Protein AF-A0A1M5Q9K9-F1 (afdb_monomer_lite)

Sequence (140 aa):
MSAPATQTRLYPNLRPLAQPDTGREQIFTLQHWYGHYGLRGRGGRGHYVPNARYLFVRTREGETRMHPRLRHPVLAQGAAVMYAGEAYFECGSLRWWSNGSGHYRPDPDHAPQAGLPMALFRTWDDVVRRGSRPAAQAPP

Foldseek 3Di:
DDDPDLPQDWAADPDLPDDDPPCQQVWWWWDDDPQFIWTATPPGPDTHGAAAKWKWFQAPVRIIIIDNDDADSHSCNSGITRAIWMWHDHRRHTQAIEQHRPPGGDDPSSVVSNVDDPVRYDYPCRCVVVVPDRPPPDDD

Radius of gyration: 15.21 Å; chains: 1; bounding box: 32×46×43 Å

Structure (mmCIF, N/CA/C/O backbone):
data_AF-A0A1M5Q9K9-F1
#
_entry.id   AF-A0A1M5Q9K9-F1
#
loop_
_atom_site.group_PDB
_atom_site.id
_atom_site.type_symbol
_atom_site.label_atom_id
_atom_site.label_alt_id
_atom_site.label_comp_id
_atom_site.label_asym_id
_atom_site.label_entity_id
_atom_site.label_seq_id
_atom_site.pdbx_PDB_ins_code
_atom_site.Cartn_x
_atom_site.Cartn_y
_atom_site.Cartn_z
_atom_site.occupancy
_atom_site.B_iso_or_equiv
_atom_site.auth_seq_id
_atom_site.auth_comp_id
_atom_site.auth_asym_id
_atom_site.auth_atom_id
_atom_site.pdbx_PDB_model_num
ATOM 1 N N . MET A 1 1 ? -15.501 -29.439 -4.222 1.00 40.31 1 MET A N 1
ATOM 2 C CA . MET A 1 1 ? -14.977 -29.202 -2.859 1.00 40.31 1 MET A CA 1
ATOM 3 C C . MET A 1 1 ? -14.932 -27.695 -2.665 1.00 40.31 1 MET A C 1
ATOM 5 O O . MET A 1 1 ? -14.165 -27.042 -3.358 1.00 40.31 1 MET A O 1
ATOM 9 N N . SER A 1 2 ? -15.826 -27.133 -1.852 1.00 40.50 2 SER A N 1
ATOM 10 C CA . SER A 1 2 ? -15.881 -25.684 -1.613 1.00 40.50 2 SER A CA 1
ATOM 11 C C . SER A 1 2 ? -14.786 -25.295 -0.622 1.00 40.50 2 SER A C 1
ATOM 13 O O . SER A 1 2 ? -14.706 -25.889 0.452 1.00 40.50 2 SER A O 1
ATOM 15 N N . ALA A 1 3 ? -13.926 -24.342 -0.985 1.00 45.53 3 ALA A N 1
ATOM 16 C CA . ALA A 1 3 ? -12.945 -23.779 -0.061 1.00 45.53 3 ALA A CA 1
ATOM 17 C C . ALA A 1 3 ? -13.671 -23.136 1.140 1.00 45.53 3 ALA A C 1
ATOM 19 O O . ALA A 1 3 ? -14.738 -22.544 0.939 1.00 45.53 3 ALA A O 1
ATOM 20 N N . PRO A 1 4 ? -13.143 -23.239 2.374 1.00 47.38 4 PRO A N 1
ATOM 21 C CA . PRO A 1 4 ? -13.725 -22.536 3.508 1.00 47.38 4 PRO A CA 1
ATOM 22 C C . PRO A 1 4 ? -13.713 -21.034 3.213 1.00 47.38 4 PRO A C 1
ATOM 24 O O . PRO A 1 4 ? -12.692 -20.482 2.802 1.00 47.38 4 PRO A O 1
ATOM 27 N N . ALA A 1 5 ? -14.861 -20.378 3.387 1.00 53.06 5 ALA A N 1
ATOM 28 C CA . ALA A 1 5 ? -14.958 -18.934 3.255 1.00 53.06 5 ALA A CA 1
ATOM 29 C C . ALA A 1 5 ? -14.016 -18.292 4.280 1.00 53.06 5 ALA A C 1
ATOM 31 O O . ALA A 1 5 ? -14.227 -18.417 5.487 1.00 53.06 5 ALA A O 1
ATOM 32 N N . THR A 1 6 ? -12.956 -17.638 3.808 1.00 59.38 6 THR A N 1
ATOM 33 C CA . THR A 1 6 ? -12.041 -16.890 4.666 1.00 59.38 6 THR A CA 1
ATOM 34 C C . THR A 1 6 ? -12.849 -15.804 5.371 1.00 59.38 6 THR A C 1
ATOM 36 O O . THR A 1 6 ? -13.359 -14.881 4.731 1.00 59.38 6 THR A O 1
ATOM 39 N N . GLN A 1 7 ? -13.038 -15.936 6.684 1.00 70.44 7 GLN A N 1
ATOM 40 C CA . GLN A 1 7 ? -13.791 -14.960 7.462 1.00 70.44 7 GLN A CA 1
ATOM 41 C C . GLN A 1 7 ? -13.099 -13.598 7.346 1.00 70.44 7 GLN A C 1
ATOM 43 O O . GLN A 1 7 ? -11.908 -13.469 7.617 1.00 70.44 7 GLN A O 1
ATOM 48 N N . THR A 1 8 ? -13.836 -12.568 6.926 1.00 81.62 8 THR A N 1
ATOM 49 C CA . THR A 1 8 ? -13.276 -11.215 6.829 1.00 81.62 8 THR A CA 1
ATOM 50 C C . THR A 1 8 ? -12.900 -10.724 8.224 1.00 81.62 8 THR A C 1
ATOM 52 O O . THR A 1 8 ? -13.769 -10.568 9.084 1.00 81.62 8 THR A O 1
ATOM 55 N N . ARG A 1 9 ? -11.609 -10.464 8.459 1.00 89.12 9 ARG A N 1
ATOM 56 C CA . ARG A 1 9 ? -11.109 -9.988 9.755 1.00 89.12 9 ARG A CA 1
ATOM 57 C C . ARG A 1 9 ? -10.774 -8.508 9.710 1.00 89.12 9 ARG A C 1
ATOM 59 O O . ARG A 1 9 ? -10.036 -8.068 8.844 1.00 89.12 9 ARG A O 1
ATOM 66 N N . LEU A 1 10 ? -11.248 -7.730 10.675 1.00 90.62 10 LEU A N 1
ATOM 67 C CA . LEU A 1 10 ? -10.818 -6.341 10.814 1.00 90.62 10 LEU A CA 1
ATOM 68 C C . LEU A 1 10 ? -9.592 -6.236 11.716 1.00 90.62 10 LEU A C 1
ATOM 70 O O . LEU A 1 10 ? -9.474 -6.905 12.742 1.00 90.62 10 LEU A O 1
ATOM 74 N N . TYR A 1 11 ? -8.689 -5.359 11.311 1.00 88.25 11 TYR A N 1
ATOM 75 C CA . TYR A 1 11 ? -7.367 -5.181 11.878 1.00 88.25 11 TYR A CA 1
ATOM 76 C C . TYR A 1 11 ? -7.327 -3.824 12.590 1.00 88.25 11 TYR A C 1
ATOM 78 O O . TYR A 1 11 ? -7.365 -2.784 11.926 1.00 88.25 11 TYR A O 1
ATOM 86 N N . PRO A 1 12 ? -7.353 -3.798 13.939 1.00 86.06 12 PRO A N 1
ATOM 87 C CA . PRO A 1 12 ? -7.455 -2.556 14.691 1.00 86.06 12 PRO A CA 1
ATOM 88 C C . PRO A 1 12 ? -6.147 -1.772 14.635 1.00 86.06 12 PRO A C 1
ATOM 90 O O . PRO A 1 12 ? -5.055 -2.349 14.587 1.00 86.06 12 PRO A O 1
ATOM 93 N N . ASN A 1 13 ? -6.264 -0.448 14.718 1.00 77.88 13 ASN A N 1
ATOM 94 C CA . ASN A 1 13 ? -5.109 0.402 14.934 1.00 77.88 13 ASN A CA 1
ATOM 95 C C . ASN A 1 13 ? -4.649 0.283 16.394 1.00 77.88 13 ASN A C 1
ATOM 97 O O . ASN A 1 13 ? -5.351 0.691 17.316 1.00 77.88 13 ASN A O 1
ATOM 101 N N . LEU A 1 14 ? -3.442 -0.244 16.594 1.00 71.56 14 LEU A N 1
ATOM 102 C CA . LEU A 1 14 ? -2.860 -0.462 17.921 1.00 71.56 14 LEU A CA 1
ATOM 103 C C . LEU A 1 14 ? -2.354 0.832 18.586 1.00 71.56 14 LEU A C 1
ATOM 105 O O . LEU A 1 14 ? -1.954 0.797 19.747 1.00 71.56 14 LEU A O 1
ATOM 109 N N . ARG A 1 15 ? -2.322 1.966 17.863 1.00 69.00 15 ARG A N 1
ATOM 110 C CA . ARG A 1 15 ? -1.894 3.282 18.378 1.00 69.00 15 ARG A CA 1
ATOM 111 C C . ARG A 1 15 ? -2.719 4.432 17.768 1.00 69.00 15 ARG A C 1
ATOM 113 O O . ARG A 1 15 ? -2.232 5.123 16.872 1.00 69.00 15 ARG A O 1
ATOM 120 N N . PRO A 1 16 ? -3.960 4.663 18.232 1.00 59.22 16 PRO A N 1
ATOM 121 C CA . PRO A 1 16 ? -4.838 5.699 17.679 1.00 59.22 16 PRO A CA 1
ATOM 122 C C . PRO A 1 16 ? -4.475 7.138 18.092 1.00 59.22 16 PRO A C 1
ATOM 124 O O . PRO A 1 16 ? -4.838 8.072 17.389 1.00 59.22 16 PRO A O 1
ATOM 127 N N . LEU A 1 17 ? -3.741 7.329 19.195 1.00 53.69 17 LEU A N 1
ATOM 128 C CA . LEU A 1 17 ? -3.626 8.625 19.891 1.00 53.69 17 LEU A CA 1
ATOM 129 C C . LEU A 1 17 ? -2.473 9.547 19.453 1.00 53.69 17 LEU A C 1
ATOM 131 O O . LEU A 1 17 ? -2.338 10.639 19.991 1.00 53.69 17 LEU A O 1
ATOM 135 N N . ALA A 1 18 ? -1.634 9.151 18.497 1.00 52.25 18 ALA A N 1
ATOM 136 C CA . ALA A 1 18 ? -0.477 9.951 18.090 1.00 52.25 18 ALA A CA 1
ATOM 137 C C . ALA A 1 18 ? -0.488 10.160 16.579 1.00 52.25 18 ALA A C 1
ATOM 139 O O . ALA A 1 18 ? 0.039 9.338 15.823 1.00 52.25 18 ALA A O 1
ATOM 140 N N . GLN A 1 19 ? -1.112 11.245 16.121 1.00 57.06 19 GLN A N 1
ATOM 141 C CA . GLN A 1 19 ? -1.011 11.608 14.718 1.00 57.06 19 GLN A CA 1
ATOM 142 C C . GLN A 1 19 ? -0.965 13.118 14.523 1.00 57.06 19 GLN A C 1
ATOM 144 O O . GLN A 1 19 ? -1.996 13.772 14.658 1.00 57.06 19 GLN A O 1
ATOM 149 N N . PRO A 1 20 ? 0.209 13.685 14.209 1.00 53.81 20 PRO A N 1
ATOM 150 C CA . PRO A 1 20 ? 0.251 15.044 13.701 1.00 53.81 20 PRO A CA 1
ATOM 151 C C . PRO A 1 20 ? -0.485 15.096 12.351 1.00 53.81 20 PRO A C 1
ATOM 153 O O . PRO A 1 20 ? -0.453 14.135 11.580 1.00 53.81 20 PRO A O 1
ATOM 156 N N . ASP A 1 21 ? -1.138 16.221 12.053 1.00 56.38 21 ASP A N 1
ATOM 157 C CA . ASP A 1 21 ? -1.839 16.458 10.777 1.00 56.38 21 ASP A CA 1
ATOM 158 C C . ASP A 1 21 ? -0.907 16.448 9.551 1.00 56.38 21 ASP A C 1
ATOM 160 O O . ASP A 1 21 ? -1.343 16.408 8.396 1.00 56.38 21 ASP A O 1
ATOM 164 N N . THR A 1 22 ? 0.401 16.456 9.791 1.00 54.88 22 THR A N 1
ATOM 165 C CA . THR A 1 22 ? 1.433 16.541 8.771 1.00 54.88 22 THR A CA 1
ATOM 166 C C . THR A 1 22 ? 1.508 15.252 7.944 1.00 54.88 22 THR A C 1
ATOM 168 O O . THR A 1 22 ? 1.843 14.173 8.427 1.00 54.88 22 THR A O 1
ATOM 171 N N . GLY A 1 23 ? 1.197 15.365 6.649 1.00 56.94 23 GLY A N 1
ATOM 172 C CA . GLY A 1 23 ? 1.361 14.287 5.664 1.00 56.94 23 GLY A CA 1
ATOM 173 C C . GLY A 1 23 ? 0.066 13.669 5.129 1.00 56.94 23 GLY A C 1
ATOM 174 O O . GLY A 1 23 ? 0.134 12.872 4.195 1.00 56.94 23 GLY A O 1
ATOM 175 N N . ARG A 1 24 ? -1.113 14.062 5.637 1.00 60.78 24 ARG A N 1
ATOM 176 C CA . ARG A 1 24 ? -2.418 13.583 5.125 1.00 60.78 24 ARG A CA 1
ATOM 177 C C . ARG A 1 24 ? -2.658 13.923 3.651 1.00 60.78 24 ARG A C 1
ATOM 179 O O . ARG A 1 24 ? -3.313 13.153 2.953 1.00 60.78 24 ARG A O 1
ATOM 186 N N . GLU A 1 25 ? -2.118 15.043 3.176 1.00 61.88 25 GLU A N 1
ATOM 187 C CA . GLU A 1 25 ? -2.210 15.471 1.771 1.00 61.88 25 GLU A CA 1
ATOM 188 C C . GLU A 1 25 ? -1.383 14.593 0.818 1.00 61.88 25 GLU A C 1
ATOM 190 O O . GLU A 1 25 ? -1.673 14.520 -0.373 1.00 61.88 25 GLU A O 1
ATOM 195 N N . GLN A 1 26 ? -0.392 13.869 1.344 1.00 75.25 26 GLN A N 1
ATOM 196 C CA . GLN A 1 26 ? 0.531 13.042 0.561 1.00 75.25 26 GLN A CA 1
ATOM 197 C C . GLN A 1 26 ? 0.149 11.554 0.564 1.00 75.25 26 GLN A C 1
ATOM 199 O O . GLN A 1 26 ? 0.870 10.731 0.005 1.00 75.25 26 GLN A O 1
ATOM 204 N N . ILE A 1 27 ? -0.973 11.178 1.191 1.00 88.50 27 ILE A N 1
ATOM 205 C CA . ILE A 1 27 ? -1.486 9.806 1.117 1.00 88.50 27 ILE A CA 1
ATOM 206 C C . ILE A 1 27 ? -2.074 9.588 -0.275 1.00 88.50 27 ILE A C 1
ATOM 208 O O . ILE A 1 27 ? -3.005 10.280 -0.694 1.00 88.50 27 ILE A O 1
ATOM 212 N N . PHE A 1 28 ? -1.544 8.591 -0.974 1.00 92.12 28 PHE A N 1
ATOM 213 C CA . PHE A 1 28 ? -2.022 8.216 -2.293 1.00 92.12 28 PHE A CA 1
ATOM 214 C C . PHE A 1 28 ? -3.061 7.109 -2.200 1.00 92.12 28 PHE A C 1
ATOM 216 O O . PHE A 1 28 ? -2.950 6.218 -1.362 1.00 92.12 28 PHE A O 1
ATOM 223 N N . THR A 1 29 ? -4.031 7.124 -3.105 1.00 93.75 29 THR A N 1
ATOM 224 C CA . THR A 1 29 ? -4.930 5.991 -3.332 1.00 93.75 29 THR A CA 1
ATOM 225 C C . THR A 1 29 ? -4.442 5.211 -4.542 1.00 93.75 29 THR A C 1
ATOM 227 O O . THR A 1 29 ? -4.215 5.797 -5.602 1.00 93.75 29 THR A O 1
ATOM 230 N N . LEU A 1 30 ? -4.280 3.899 -4.387 1.00 95.31 30 LEU A N 1
ATOM 231 C CA . LEU A 1 30 ? -3.966 2.996 -5.483 1.00 95.31 30 LEU A CA 1
ATOM 232 C C . LEU A 1 30 ? -5.163 2.896 -6.423 1.00 95.31 30 LEU A C 1
ATOM 234 O O . LEU A 1 30 ? -6.311 2.756 -6.004 1.00 95.31 30 LEU A O 1
ATOM 238 N N . GLN A 1 31 ? -4.864 2.953 -7.703 1.00 94.62 31 GLN A N 1
ATOM 239 C CA . GLN A 1 31 ? -5.784 2.837 -8.814 1.00 94.62 31 GLN A CA 1
ATOM 240 C C . GLN A 1 31 ? -5.215 1.770 -9.753 1.00 94.62 31 GLN A C 1
ATOM 242 O O . GLN A 1 31 ? -3.997 1.594 -9.822 1.00 94.62 31 GLN A O 1
ATOM 247 N N . HIS A 1 32 ? -6.080 1.045 -10.453 1.00 93.00 32 HIS A N 1
ATOM 248 C CA . HIS A 1 32 ? -5.675 -0.009 -11.379 1.00 93.00 32 HIS A CA 1
ATOM 249 C C . HIS A 1 32 ? -6.516 0.087 -12.650 1.00 93.00 32 HIS A C 1
ATOM 251 O O . HIS A 1 32 ? -7.743 0.117 -12.573 1.00 93.00 32 HIS A O 1
ATOM 257 N N . TRP A 1 33 ? -5.861 0.159 -13.806 1.00 87.94 33 TRP A N 1
ATOM 258 C CA . TRP A 1 33 ? -6.505 0.246 -15.115 1.00 87.94 33 TRP A CA 1
ATOM 259 C C . TRP A 1 33 ? -5.653 -0.469 -16.165 1.00 87.94 33 TRP A C 1
ATOM 261 O O . TRP A 1 33 ? -4.436 -0.311 -16.193 1.00 87.94 33 TRP A O 1
ATOM 271 N N . TYR A 1 34 ? -6.289 -1.259 -17.034 1.00 85.00 34 TYR A N 1
ATOM 272 C CA . TYR A 1 34 ? -5.632 -1.941 -18.161 1.00 85.00 34 TYR A CA 1
ATOM 273 C C . TYR A 1 34 ? -4.325 -2.683 -17.797 1.00 85.00 34 TYR A C 1
ATOM 275 O O . TYR A 1 34 ? -3.356 -2.640 -18.544 1.00 85.00 34 TYR A O 1
ATOM 283 N N . GLY A 1 35 ? -4.281 -3.342 -16.631 1.00 83.94 35 GLY A N 1
ATOM 284 C CA . GLY A 1 35 ? -3.108 -4.099 -16.168 1.00 83.94 35 GLY A CA 1
ATOM 285 C C . GLY A 1 35 ? -2.000 -3.263 -15.514 1.00 83.94 35 GLY A C 1
ATOM 286 O O . GLY A 1 35 ? -0.998 -3.826 -15.078 1.00 83.94 35 GLY A O 1
ATOM 287 N N . HIS A 1 36 ? -2.176 -1.944 -15.402 1.00 91.62 36 HIS A N 1
ATOM 288 C CA . HIS A 1 36 ? -1.223 -1.032 -14.777 1.00 91.62 36 HIS A CA 1
ATOM 289 C C . HIS A 1 36 ? -1.804 -0.370 -13.532 1.00 91.62 36 HIS A C 1
ATOM 291 O O . HIS A 1 36 ? -2.985 -0.027 -13.453 1.00 91.62 36 HIS A O 1
ATOM 297 N N . TYR A 1 37 ? -0.940 -0.164 -12.547 1.00 95.12 37 TYR A N 1
ATOM 298 C CA . TYR A 1 37 ? -1.248 0.567 -11.334 1.00 95.12 37 TYR A CA 1
ATOM 299 C C . TYR A 1 37 ? -0.832 2.027 -11.447 1.00 95.12 37 TYR A C 1
ATOM 301 O O . TYR A 1 37 ? 0.189 2.366 -12.047 1.00 95.12 37 TYR A O 1
ATOM 309 N N . GLY A 1 38 ? -1.584 2.883 -10.764 1.00 94.56 38 GLY A N 1
ATOM 310 C CA . GLY A 1 38 ? -1.197 4.258 -10.511 1.00 94.56 38 GLY A CA 1
ATOM 311 C C . GLY A 1 38 ? -1.661 4.767 -9.162 1.00 94.56 38 GLY A C 1
ATOM 312 O O . GLY A 1 38 ? -2.459 4.142 -8.469 1.00 94.56 38 GLY A O 1
ATOM 313 N N . LEU A 1 39 ? -1.136 5.921 -8.783 1.00 93.50 39 LEU A N 1
ATOM 314 C CA . LEU A 1 39 ? -1.374 6.558 -7.501 1.00 93.50 39 LEU A CA 1
ATOM 315 C C . LEU A 1 39 ? -2.076 7.895 -7.712 1.00 93.50 39 LEU A C 1
ATOM 317 O O . LEU A 1 39 ? -1.600 8.738 -8.469 1.00 93.50 39 LEU A O 1
ATOM 321 N N . ARG A 1 40 ? -3.187 8.106 -7.009 1.00 91.44 40 ARG A N 1
ATOM 322 C CA . ARG A 1 40 ? -3.937 9.366 -7.015 1.00 91.44 40 ARG A CA 1
ATOM 323 C C . ARG A 1 40 ? -3.790 10.072 -5.669 1.00 91.44 40 ARG A C 1
ATOM 325 O O . ARG A 1 40 ? -4.119 9.490 -4.638 1.00 91.44 40 ARG A O 1
ATOM 332 N N . GLY A 1 41 ? -3.299 11.311 -5.671 1.00 86.25 41 GLY A N 1
ATOM 333 C CA . GLY A 1 41 ? -3.174 12.134 -4.460 1.00 86.25 41 GLY A CA 1
ATOM 334 C C . GLY A 1 41 ? -4.505 12.746 -4.003 1.00 86.25 41 GLY A C 1
ATOM 335 O O . GLY A 1 41 ? -5.434 12.926 -4.801 1.00 86.25 41 GLY A O 1
ATOM 336 N N . ARG A 1 42 ? -4.588 13.112 -2.718 1.00 70.44 42 ARG A N 1
ATOM 337 C CA . ARG A 1 42 ? -5.745 13.798 -2.119 1.00 70.44 42 ARG A CA 1
ATOM 338 C C . ARG A 1 42 ? -5.746 15.270 -2.563 1.00 70.44 42 ARG A C 1
ATOM 340 O O . ARG A 1 42 ? -5.123 16.113 -1.939 1.00 70.44 42 ARG A O 1
ATOM 347 N N . GLY A 1 43 ? -6.380 15.553 -3.702 1.00 66.06 43 GLY A N 1
ATOM 348 C CA . GLY A 1 43 ? -6.343 16.870 -4.365 1.00 66.06 43 GLY A CA 1
ATOM 349 C C . GLY A 1 43 ? -6.435 16.812 -5.894 1.00 66.06 43 GLY A C 1
ATOM 350 O O . GLY A 1 43 ? -6.552 17.840 -6.550 1.00 66.06 43 GLY A O 1
ATOM 351 N N . GLY A 1 44 ? -6.417 15.608 -6.479 1.00 59.72 44 GLY A N 1
ATOM 352 C CA . GLY A 1 44 ? -6.931 15.370 -7.832 1.00 59.72 44 GLY A CA 1
ATOM 353 C C . GLY A 1 44 ? -6.053 15.810 -9.006 1.00 59.72 44 GLY A C 1
ATOM 354 O O . GLY A 1 44 ? -6.480 15.635 -10.142 1.00 59.72 44 GLY A O 1
ATOM 355 N N . ARG A 1 45 ? -4.834 16.318 -8.790 1.00 58.09 45 ARG A N 1
ATOM 356 C CA . ARG A 1 45 ? -3.930 16.643 -9.904 1.00 58.09 45 ARG A CA 1
ATOM 357 C C . ARG A 1 45 ? -3.052 15.446 -10.272 1.00 58.09 45 ARG A C 1
ATOM 359 O O . ARG A 1 45 ? -2.015 15.222 -9.662 1.00 58.09 45 ARG A O 1
ATOM 366 N N . GLY A 1 46 ? -3.489 14.708 -11.293 1.00 64.88 46 GLY A N 1
ATOM 367 C CA . GLY A 1 46 ? -2.696 13.690 -11.984 1.00 64.88 46 GLY A CA 1
ATOM 368 C C . GLY A 1 46 ? -2.645 12.314 -11.314 1.00 64.88 46 GLY A C 1
ATOM 369 O O . GLY A 1 46 ? -2.976 12.136 -10.140 1.00 64.88 46 GLY A O 1
ATOM 370 N N . HIS A 1 47 ? -2.250 11.323 -12.113 1.00 79.00 47 HIS A N 1
ATOM 371 C CA . HIS A 1 47 ? -1.926 9.971 -11.669 1.00 79.00 47 HIS A CA 1
ATOM 372 C C . HIS A 1 47 ? -0.402 9.814 -11.697 1.00 79.00 47 HIS A C 1
ATOM 374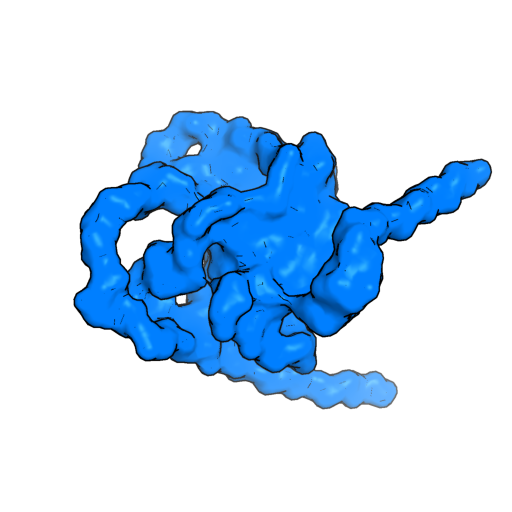 O O . HIS A 1 47 ? 0.232 10.140 -12.699 1.00 79.00 47 HIS A O 1
ATOM 380 N N . TYR A 1 48 ? 0.184 9.300 -10.619 1.00 89.25 48 TYR A N 1
ATOM 381 C CA . TYR A 1 48 ? 1.606 8.968 -10.562 1.00 89.25 48 TYR A CA 1
ATOM 382 C C . TYR A 1 48 ? 1.805 7.486 -10.859 1.00 89.25 48 TYR A C 1
ATOM 384 O O . TYR A 1 48 ? 1.064 6.645 -10.349 1.00 89.25 48 TYR A O 1
ATOM 392 N N . VAL A 1 49 ? 2.824 7.156 -11.645 1.00 92.56 49 VAL A N 1
ATOM 393 C CA . VAL A 1 49 ? 3.211 5.765 -11.902 1.00 92.56 49 VAL A CA 1
ATOM 394 C C . VAL A 1 49 ? 4.094 5.281 -10.741 1.00 92.56 49 VAL A C 1
ATOM 396 O O . VAL A 1 49 ? 5.179 5.835 -10.547 1.00 92.56 49 VAL A O 1
ATOM 399 N N . PRO A 1 50 ? 3.670 4.291 -9.931 1.00 94.38 50 PRO A N 1
ATOM 400 C CA . PRO A 1 50 ? 4.472 3.789 -8.826 1.00 94.38 50 PRO A CA 1
ATOM 401 C C . PRO A 1 50 ? 5.671 2.999 -9.361 1.00 94.38 50 PRO A C 1
ATOM 403 O O . PRO A 1 50 ? 5.528 2.120 -10.209 1.00 94.38 50 PRO A O 1
ATOM 406 N N . ASN A 1 51 ? 6.859 3.306 -8.848 1.00 94.81 51 ASN A N 1
ATOM 407 C CA . ASN A 1 51 ? 8.116 2.669 -9.256 1.00 94.81 51 ASN A CA 1
ATOM 408 C C . ASN A 1 51 ? 9.051 2.444 -8.054 1.00 94.81 51 ASN A C 1
ATOM 410 O O . ASN A 1 51 ? 10.251 2.706 -8.099 1.00 94.81 51 ASN A O 1
ATOM 414 N N . ALA A 1 52 ? 8.463 2.094 -6.914 1.00 94.38 52 ALA A N 1
ATOM 415 C CA . ALA A 1 52 ? 9.163 1.954 -5.648 1.00 94.38 52 ALA A CA 1
ATOM 416 C C . ALA A 1 52 ? 8.383 1.036 -4.702 1.00 94.38 52 ALA A C 1
ATOM 418 O O . ALA A 1 52 ? 7.318 0.506 -5.032 1.00 94.38 52 ALA A O 1
ATOM 419 N N . ARG A 1 53 ? 8.915 0.873 -3.489 1.00 93.94 53 ARG A N 1
ATOM 420 C CA . ARG A 1 53 ? 8.229 0.203 -2.385 1.00 93.94 53 ARG A CA 1
ATOM 421 C C . ARG A 1 53 ? 7.333 1.183 -1.627 1.00 93.94 53 ARG A C 1
ATOM 423 O O . ARG A 1 53 ? 7.759 2.290 -1.302 1.00 93.94 53 ARG A O 1
ATOM 430 N N . TYR A 1 54 ? 6.128 0.738 -1.291 1.00 94.12 54 TYR A N 1
ATOM 431 C CA . TYR A 1 54 ? 5.132 1.494 -0.540 1.00 94.12 54 TYR A CA 1
ATOM 432 C C . TYR A 1 54 ? 4.609 0.665 0.625 1.00 94.12 54 TYR A C 1
ATOM 434 O O . TYR A 1 54 ? 4.351 -0.525 0.471 1.00 94.12 54 TYR A O 1
ATOM 442 N N . LEU A 1 55 ? 4.399 1.311 1.770 1.00 93.69 55 LEU A N 1
ATOM 443 C CA . LEU A 1 55 ? 3.509 0.788 2.800 1.00 93.69 55 LEU A CA 1
ATOM 444 C C . LEU A 1 55 ? 2.073 1.058 2.363 1.00 93.69 55 LEU A C 1
ATOM 446 O O . LEU A 1 55 ? 1.802 2.115 1.783 1.00 93.69 55 LEU A O 1
ATOM 450 N N . PHE A 1 56 ? 1.164 0.132 2.652 1.00 95.44 56 PHE A N 1
ATOM 451 C CA . PHE A 1 56 ? -0.242 0.297 2.315 1.00 95.44 56 PHE A CA 1
ATOM 452 C C . PHE A 1 56 ? -1.187 -0.169 3.415 1.00 95.44 56 PHE A C 1
ATOM 454 O O . PHE A 1 56 ? -0.854 -1.013 4.249 1.00 95.44 56 PHE A O 1
ATOM 461 N N . VAL A 1 57 ? -2.405 0.365 3.362 1.00 94.88 57 VAL A N 1
ATOM 462 C CA . VAL A 1 57 ? -3.569 -0.146 4.083 1.00 94.88 57 VAL A CA 1
ATOM 463 C C . VAL A 1 57 ? -4.748 -0.288 3.129 1.00 94.88 57 VAL A C 1
ATOM 465 O O . VAL A 1 57 ? -4.919 0.529 2.225 1.00 94.88 57 VAL A O 1
ATOM 468 N N . ARG A 1 58 ? -5.572 -1.308 3.347 1.00 95.88 58 ARG A N 1
ATOM 469 C CA . ARG A 1 58 ? -6.868 -1.493 2.697 1.00 95.88 58 ARG A CA 1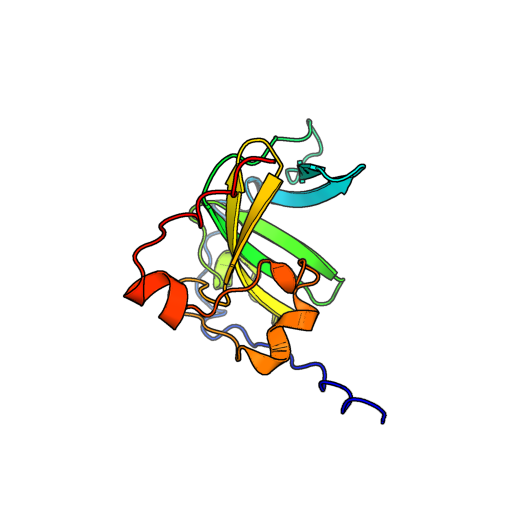
ATOM 470 C C . ARG A 1 58 ? -7.956 -1.053 3.668 1.00 95.88 58 ARG A C 1
ATOM 472 O O . ARG A 1 58 ? -8.107 -1.674 4.717 1.00 95.88 58 ARG A O 1
ATOM 479 N N . THR A 1 59 ? -8.672 0.021 3.368 1.00 93.94 59 THR A N 1
ATOM 480 C CA . THR A 1 59 ? -9.730 0.547 4.242 1.00 93.94 59 THR A CA 1
ATOM 481 C C . THR A 1 59 ? -10.972 -0.344 4.213 1.00 93.94 59 THR A C 1
ATOM 483 O O . THR A 1 59 ? -11.070 -1.255 3.390 1.00 93.94 59 THR A O 1
ATOM 486 N N . ARG A 1 60 ? -11.929 -0.090 5.115 1.00 92.06 60 ARG A N 1
ATOM 487 C CA . ARG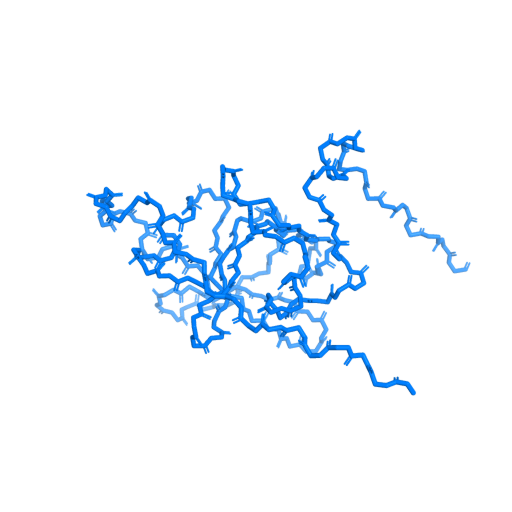 A 1 60 ? -13.210 -0.818 5.160 1.00 92.06 60 ARG A CA 1
ATOM 488 C C . ARG A 1 60 ? -14.072 -0.562 3.926 1.00 92.06 60 ARG A C 1
ATOM 490 O O . ARG A 1 60 ? -14.838 -1.424 3.525 1.00 92.06 60 ARG A O 1
ATOM 497 N N . GLU A 1 61 ? -13.897 0.600 3.312 1.00 91.12 61 GLU A N 1
ATOM 498 C CA . GLU A 1 61 ? -14.565 1.029 2.084 1.00 91.12 61 GLU A CA 1
ATOM 499 C C . GLU A 1 61 ? -13.926 0.399 0.833 1.00 91.12 61 GLU A C 1
ATOM 501 O O . GLU A 1 61 ? -14.384 0.621 -0.283 1.00 91.12 61 GLU A O 1
ATOM 506 N N . GLY A 1 62 ? -12.855 -0.387 0.999 1.00 92.06 62 GLY A N 1
ATOM 507 C CA . GLY A 1 62 ? -12.146 -1.014 -0.108 1.00 92.06 62 GLY A CA 1
ATOM 508 C C . GLY A 1 62 ? -11.163 -0.083 -0.823 1.00 92.06 62 GLY A C 1
ATOM 509 O O . GLY A 1 62 ? -10.708 -0.403 -1.917 1.00 92.06 62 GLY A O 1
ATOM 510 N N . GLU A 1 63 ? -10.774 1.046 -0.236 1.00 93.88 63 GLU A N 1
ATOM 511 C CA . GLU A 1 63 ? -9.695 1.863 -0.794 1.00 93.88 63 GLU A CA 1
ATOM 512 C C . GLU A 1 63 ? -8.338 1.292 -0.391 1.00 93.88 63 GLU A C 1
ATOM 514 O O . GLU A 1 63 ? -8.147 0.846 0.738 1.00 93.88 63 GLU A O 1
ATOM 519 N N . THR A 1 64 ? -7.352 1.336 -1.286 1.00 95.88 64 THR A N 1
ATOM 520 C CA . THR A 1 64 ? -5.961 1.034 -0.918 1.00 95.88 64 THR A CA 1
ATOM 521 C C . THR A 1 64 ? -5.177 2.324 -0.817 1.00 95.88 64 THR A C 1
ATOM 523 O O . THR A 1 64 ? -4.916 2.974 -1.825 1.00 95.88 64 THR A O 1
ATOM 526 N N . ARG A 1 65 ? -4.809 2.700 0.405 1.00 94.38 65 ARG A N 1
ATOM 527 C CA . ARG A 1 65 ? -4.040 3.910 0.698 1.00 94.38 65 ARG A CA 1
ATOM 528 C C . ARG A 1 65 ? -2.577 3.558 0.865 1.00 94.38 65 ARG A C 1
ATOM 530 O O . ARG A 1 65 ? -2.264 2.591 1.554 1.00 94.38 65 ARG A O 1
ATOM 537 N N . MET A 1 66 ? -1.687 4.330 0.253 1.00 93.50 66 MET A N 1
ATOM 538 C CA . MET A 1 66 ? -0.269 4.004 0.154 1.00 93.50 66 MET A CA 1
ATOM 539 C C . MET A 1 66 ? 0.625 5.214 0.404 1.00 93.50 66 MET A C 1
ATOM 541 O O . MET A 1 66 ? 0.281 6.347 0.063 1.00 93.50 66 MET A O 1
ATOM 545 N N . HIS A 1 67 ? 1.813 4.961 0.948 1.00 92.12 67 HIS A N 1
ATOM 546 C CA . HIS A 1 67 ? 2.888 5.947 1.028 1.00 92.12 67 HIS A CA 1
ATOM 547 C C . HIS A 1 67 ? 4.250 5.248 1.142 1.00 92.12 67 HIS A C 1
ATOM 549 O O . HIS A 1 67 ? 4.359 4.232 1.830 1.00 92.12 67 HIS A O 1
ATOM 555 N N . PRO A 1 68 ? 5.337 5.804 0.580 1.00 89.12 68 PRO A N 1
ATOM 556 C CA . PRO A 1 68 ? 6.674 5.204 0.682 1.00 89.12 68 PRO A CA 1
ATOM 557 C C . PRO A 1 68 ? 7.283 5.191 2.098 1.00 89.12 68 PRO A C 1
ATOM 559 O O . PRO A 1 68 ? 8.352 4.625 2.299 1.00 89.12 68 PRO A O 1
ATOM 562 N N . ARG A 1 69 ? 6.670 5.869 3.081 1.00 86.12 69 ARG A N 1
ATOM 563 C CA . ARG A 1 69 ? 7.310 6.192 4.377 1.00 86.12 69 ARG A CA 1
ATOM 564 C C . ARG A 1 69 ? 6.334 6.344 5.545 1.00 86.12 69 ARG A C 1
ATOM 566 O O . ARG A 1 69 ? 6.718 6.055 6.676 1.00 86.12 69 ARG A O 1
ATOM 573 N N . LEU A 1 70 ? 5.097 6.794 5.306 1.00 86.81 70 LEU A N 1
ATOM 574 C CA . LEU A 1 70 ? 4.111 6.923 6.378 1.00 86.81 70 LEU A CA 1
ATOM 575 C C . LEU A 1 70 ? 3.730 5.547 6.917 1.00 86.81 70 LEU A C 1
ATOM 577 O O . LEU A 1 70 ? 3.434 4.623 6.165 1.00 86.81 70 LEU A O 1
ATOM 581 N N . ARG A 1 71 ? 3.754 5.426 8.244 1.00 84.62 71 ARG A N 1
ATOM 582 C CA . ARG A 1 71 ? 3.470 4.173 8.944 1.00 84.62 71 ARG A CA 1
ATOM 583 C C . ARG A 1 71 ? 1.970 3.886 8.985 1.00 84.62 71 ARG A C 1
ATOM 585 O O . ARG A 1 71 ? 1.146 4.786 8.824 1.00 84.62 71 ARG A O 1
ATOM 592 N N . HIS A 1 72 ? 1.641 2.634 9.297 1.00 84.44 72 HIS A N 1
ATOM 593 C CA . HIS A 1 72 ? 0.275 2.117 9.355 1.00 84.44 72 HIS A CA 1
ATOM 594 C C . HIS A 1 72 ? -0.740 3.035 10.059 1.00 84.44 72 HIS A C 1
ATOM 596 O O . HIS A 1 72 ? -1.741 3.345 9.418 1.00 84.44 72 HIS A O 1
ATOM 602 N N . PRO A 1 73 ? -0.513 3.539 11.295 1.00 84.44 73 PRO A N 1
ATOM 603 C CA . PRO A 1 73 ? -1.518 4.370 11.958 1.00 84.44 73 PRO A CA 1
ATOM 604 C C . PRO A 1 73 ? -1.884 5.613 11.145 1.00 84.44 73 PRO A C 1
ATOM 606 O O . PRO A 1 73 ? -3.044 6.018 11.167 1.00 84.44 73 PRO A O 1
ATOM 609 N N . VAL A 1 74 ? -0.906 6.206 10.443 1.00 84.81 74 VAL A N 1
ATOM 610 C CA . VAL A 1 74 ? -1.075 7.429 9.640 1.00 84.81 74 VAL A CA 1
ATOM 611 C C . VAL A 1 74 ? -1.847 7.138 8.365 1.00 84.81 74 VAL A C 1
ATOM 613 O O . VAL A 1 74 ? -2.790 7.849 8.033 1.00 84.81 74 VAL A O 1
ATOM 616 N N . LEU A 1 75 ? -1.493 6.048 7.685 1.00 87.12 75 LEU A N 1
ATOM 617 C CA . LEU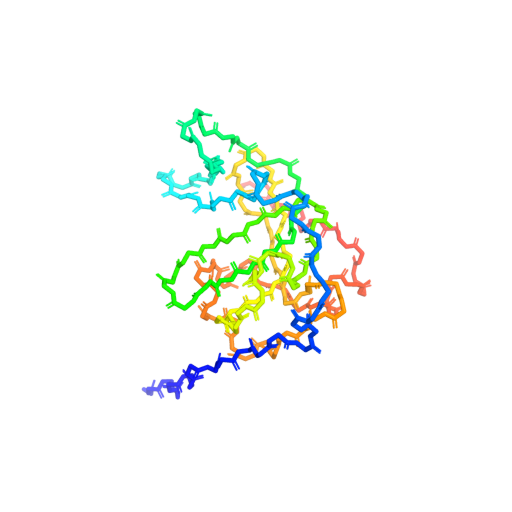 A 1 75 ? -2.210 5.579 6.499 1.00 87.12 75 LEU A CA 1
ATOM 618 C C . LEU A 1 75 ? -3.662 5.196 6.815 1.00 87.12 75 LEU A C 1
ATOM 620 O O . LEU A 1 75 ? -4.570 5.509 6.045 1.00 87.12 75 LEU A O 1
ATOM 624 N N . ALA A 1 76 ? -3.875 4.555 7.965 1.00 87.88 76 ALA A N 1
ATOM 625 C CA . ALA A 1 76 ? -5.183 4.157 8.467 1.00 87.88 76 ALA A CA 1
ATOM 626 C C . ALA A 1 76 ? -5.987 5.326 9.062 1.00 87.88 76 ALA A C 1
ATOM 628 O O . ALA A 1 76 ? -7.173 5.169 9.331 1.00 87.88 76 ALA A O 1
ATOM 629 N N . GLN A 1 77 ? -5.358 6.490 9.271 1.00 84.62 77 GLN A N 1
ATOM 630 C CA . GLN A 1 77 ? -5.972 7.677 9.875 1.00 84.62 77 GLN A CA 1
ATOM 631 C C . GLN A 1 77 ? -6.659 7.383 11.215 1.00 84.62 77 GLN A C 1
ATOM 633 O O . GLN A 1 77 ? -7.743 7.885 11.496 1.00 84.62 77 GLN A O 1
ATOM 638 N N . GLY A 1 78 ? -6.058 6.525 12.038 1.00 83.44 78 GLY A N 1
ATOM 639 C CA . GLY A 1 78 ? -6.665 6.127 13.308 1.00 83.44 78 GLY A CA 1
ATOM 640 C C . GLY A 1 78 ? -7.629 4.937 13.217 1.00 83.44 78 GLY A C 1
ATOM 641 O O . GLY A 1 78 ? -7.821 4.264 14.227 1.00 83.44 78 GLY A O 1
ATOM 642 N N . ALA A 1 79 ? -8.185 4.636 12.040 1.00 87.88 79 ALA A N 1
ATOM 643 C CA . ALA A 1 79 ? -9.236 3.638 11.866 1.00 87.88 79 ALA A CA 1
ATOM 644 C C . ALA A 1 79 ? -8.713 2.192 11.808 1.00 87.88 79 ALA A C 1
ATOM 646 O O . ALA A 1 79 ? -7.550 1.927 11.506 1.00 87.88 79 ALA A O 1
ATOM 647 N N . ALA A 1 80 ? -9.604 1.235 12.070 1.00 91.00 80 ALA A N 1
ATOM 648 C CA . ALA A 1 80 ? -9.346 -0.168 11.765 1.00 91.00 80 ALA A CA 1
ATOM 649 C C . ALA A 1 80 ? -9.421 -0.404 10.252 1.00 91.00 80 ALA A C 1
ATOM 651 O O . ALA A 1 80 ? -10.273 0.163 9.566 1.00 91.00 80 ALA A O 1
ATOM 652 N N . VAL A 1 81 ? -8.573 -1.292 9.751 1.00 93.00 81 VAL A N 1
ATOM 653 C CA . VAL A 1 81 ? -8.434 -1.574 8.320 1.00 93.00 81 VAL A CA 1
ATOM 654 C C . VAL A 1 81 ? -8.865 -3.001 8.005 1.00 93.00 81 VAL A C 1
ATOM 656 O O . VAL A 1 81 ? -8.948 -3.847 8.895 1.00 93.00 81 VAL A O 1
ATOM 659 N N . MET A 1 82 ? -9.120 -3.283 6.732 1.00 94.88 82 MET A N 1
ATOM 660 C CA . MET A 1 82 ? -9.207 -4.656 6.252 1.00 94.88 82 MET A CA 1
ATOM 661 C C . MET A 1 82 ? -7.816 -5.275 6.225 1.00 94.88 82 MET A C 1
ATOM 663 O O . MET A 1 82 ? -7.606 -6.334 6.778 1.00 94.88 82 MET A O 1
ATOM 667 N N . TYR A 1 83 ? -6.823 -4.644 5.621 1.00 95.50 83 TYR A N 1
ATOM 668 C CA . TYR A 1 83 ? -5.496 -5.255 5.565 1.00 95.50 83 TYR A CA 1
ATOM 669 C C . TYR A 1 83 ? -4.416 -4.195 5.549 1.00 95.50 83 TYR A C 1
ATOM 671 O O . TYR A 1 83 ? -4.692 -3.011 5.357 1.00 95.50 83 TYR A O 1
ATOM 679 N N . ALA A 1 84 ? -3.181 -4.612 5.766 1.00 94.88 84 ALA A N 1
ATOM 680 C CA . ALA A 1 84 ? -2.032 -3.735 5.699 1.00 94.88 84 ALA A CA 1
ATOM 681 C C . ALA A 1 84 ? -0.796 -4.527 5.308 1.00 94.88 84 ALA A C 1
ATOM 683 O O . ALA A 1 84 ? -0.652 -5.697 5.658 1.00 94.88 84 ALA A O 1
ATOM 684 N N . GLY A 1 85 ? 0.107 -3.866 4.606 1.00 95.06 85 GLY A N 1
ATOM 685 C CA . GLY A 1 85 ? 1.307 -4.519 4.134 1.00 95.06 85 GLY A CA 1
ATOM 686 C C . GLY A 1 85 ? 2.285 -3.562 3.489 1.00 95.06 85 GLY A C 1
ATOM 687 O O . GLY A 1 85 ? 2.230 -2.344 3.682 1.00 95.06 85 GLY A O 1
ATOM 688 N N . GLU A 1 86 ? 3.153 -4.141 2.677 1.00 95.12 86 GLU A N 1
ATOM 689 C CA . GLU A 1 86 ? 4.012 -3.419 1.751 1.00 95.12 86 GLU A CA 1
ATOM 690 C C . GLU A 1 86 ? 3.873 -4.001 0.347 1.00 95.12 86 GLU A C 1
ATOM 692 O O . GLU A 1 86 ? 3.599 -5.186 0.168 1.00 95.12 86 GLU A O 1
ATOM 697 N N . ALA A 1 87 ? 4.052 -3.153 -0.655 1.00 95.88 87 ALA A N 1
ATOM 698 C CA . ALA A 1 87 ? 3.977 -3.522 -2.058 1.00 95.88 87 ALA A CA 1
ATOM 699 C C . ALA A 1 87 ? 5.134 -2.873 -2.812 1.00 95.88 87 ALA A C 1
ATOM 701 O O . ALA A 1 87 ? 5.472 -1.712 -2.562 1.00 95.88 87 ALA A O 1
ATOM 702 N N . TYR A 1 88 ? 5.740 -3.619 -3.730 1.00 95.12 88 TYR A N 1
ATOM 703 C CA . TYR A 1 88 ? 6.792 -3.120 -4.603 1.00 95.12 88 TYR A CA 1
ATOM 704 C C . TYR A 1 88 ? 6.304 -3.059 -6.042 1.00 95.12 88 TYR A C 1
ATOM 706 O O . TYR A 1 88 ? 5.827 -4.052 -6.603 1.00 95.12 88 TYR A O 1
ATOM 714 N N . PHE A 1 89 ? 6.458 -1.877 -6.625 1.00 95.81 89 PHE A N 1
ATOM 715 C CA . PHE A 1 89 ? 6.078 -1.590 -7.994 1.00 95.81 89 PHE A CA 1
ATOM 716 C C . PHE A 1 89 ? 7.303 -1.262 -8.836 1.00 95.81 89 PHE A C 1
ATOM 718 O O . PHE A 1 89 ? 8.236 -0.616 -8.361 1.00 95.81 89 PHE A O 1
ATOM 725 N N . GLU A 1 90 ? 7.239 -1.655 -10.099 1.00 95.62 90 GLU A N 1
ATOM 726 C CA . GLU A 1 90 ? 8.218 -1.340 -11.132 1.00 95.62 90 GLU A CA 1
ATOM 727 C C . GLU A 1 90 ? 7.459 -0.806 -12.350 1.00 95.62 90 GLU A C 1
ATOM 729 O O . GLU A 1 90 ? 6.664 -1.527 -12.954 1.00 95.62 90 GLU A O 1
ATOM 734 N N . CYS A 1 91 ? 7.632 0.481 -12.657 1.00 94.44 91 CYS A N 1
ATOM 735 C CA . CYS A 1 91 ? 6.966 1.181 -13.763 1.00 94.44 91 CYS A CA 1
ATOM 736 C C . CYS A 1 91 ? 5.446 0.918 -13.846 1.00 94.44 91 CYS A C 1
ATOM 738 O O . CYS A 1 91 ? 4.908 0.608 -14.907 1.00 94.44 91 CYS A O 1
ATOM 740 N N . GLY A 1 92 ? 4.739 1.002 -12.715 1.00 94.62 92 GLY A N 1
ATOM 741 C CA . GLY A 1 92 ? 3.293 0.766 -12.646 1.00 94.62 92 GLY A CA 1
ATOM 742 C C . GLY A 1 92 ? 2.892 -0.708 -12.588 1.00 94.62 92 GLY A C 1
ATOM 743 O O . GLY A 1 92 ? 1.714 -1.005 -12.430 1.00 94.62 92 GLY A O 1
ATOM 744 N N . SER A 1 93 ? 3.836 -1.644 -12.659 1.00 95.75 93 SER A N 1
ATOM 745 C CA . SER A 1 93 ? 3.570 -3.075 -12.493 1.00 95.75 93 SER A CA 1
ATOM 746 C C . SER A 1 93 ? 3.799 -3.490 -11.047 1.00 95.75 93 SER A C 1
ATOM 748 O O . SER A 1 93 ? 4.866 -3.235 -10.490 1.00 95.75 93 SER A O 1
ATOM 750 N N . LEU A 1 94 ? 2.829 -4.163 -10.428 1.00 95.94 94 LEU A N 1
ATOM 751 C CA . LEU A 1 94 ? 3.036 -4.792 -9.124 1.00 95.94 94 LEU A CA 1
ATOM 752 C C . LEU A 1 94 ? 3.936 -6.020 -9.302 1.00 95.94 94 LEU A C 1
ATOM 754 O O . LEU A 1 94 ? 3.622 -6.909 -10.088 1.00 95.94 94 LEU A O 1
ATOM 758 N N . ARG A 1 95 ? 5.055 -6.077 -8.578 1.00 94.81 95 ARG A N 1
ATOM 759 C CA . ARG A 1 95 ? 6.022 -7.186 -8.682 1.00 94.81 95 ARG A CA 1
ATOM 760 C C . ARG A 1 95 ? 5.874 -8.180 -7.543 1.00 94.81 95 ARG A C 1
ATOM 762 O O . ARG A 1 95 ? 6.013 -9.382 -7.745 1.00 94.81 95 ARG A O 1
ATOM 769 N N . TRP A 1 96 ? 5.602 -7.673 -6.346 1.00 94.69 96 TRP A N 1
ATOM 770 C CA . TRP A 1 96 ? 5.277 -8.466 -5.168 1.00 94.69 96 TRP A CA 1
ATOM 771 C C . TRP A 1 96 ? 4.622 -7.581 -4.110 1.00 94.69 96 TRP A C 1
ATOM 773 O O . TRP A 1 96 ? 4.768 -6.355 -4.116 1.00 94.69 96 TRP A O 1
ATOM 783 N N . TRP A 1 97 ? 3.927 -8.214 -3.175 1.00 96.31 97 TRP A N 1
ATOM 784 C CA . TRP A 1 97 ? 3.432 -7.567 -1.967 1.00 96.31 97 TRP A CA 1
ATOM 785 C C . TRP A 1 97 ? 3.437 -8.551 -0.799 1.00 96.31 97 TRP A C 1
ATOM 787 O O . TRP A 1 97 ? 3.476 -9.765 -1.001 1.00 96.31 97 TRP A O 1
ATOM 797 N N . SER A 1 98 ? 3.444 -8.028 0.422 1.00 95.69 98 SER A N 1
ATOM 798 C CA . SER A 1 98 ? 3.490 -8.831 1.641 1.00 95.69 98 SER A CA 1
ATOM 799 C C . SER A 1 98 ? 2.581 -8.277 2.726 1.00 95.69 98 SER A C 1
ATOM 801 O O . SER A 1 98 ? 2.096 -7.149 2.641 1.00 95.69 98 SER A O 1
ATOM 803 N N . ASN A 1 99 ? 2.390 -9.057 3.788 1.00 94.50 99 ASN A N 1
ATOM 804 C CA . ASN A 1 99 ? 1.720 -8.632 5.017 1.00 94.50 99 ASN A CA 1
ATOM 805 C C . ASN A 1 99 ? 2.626 -7.787 5.943 1.00 94.50 99 ASN A C 1
ATOM 807 O O . ASN A 1 99 ? 2.305 -7.566 7.110 1.00 94.50 99 ASN A O 1
ATOM 811 N N . GLY A 1 100 ? 3.777 -7.309 5.455 1.00 90.56 100 GLY A N 1
ATOM 812 C CA . GLY A 1 100 ? 4.739 -6.525 6.227 1.00 90.56 100 GLY A CA 1
ATOM 813 C C . GLY A 1 100 ? 4.475 -5.019 6.206 1.00 90.56 100 GLY A C 1
ATOM 814 O O . GLY A 1 100 ? 5.043 -4.310 5.389 1.00 90.56 100 GLY A O 1
ATOM 815 N N . SER A 1 101 ? 3.698 -4.476 7.147 1.00 83.38 101 SER A N 1
ATOM 816 C CA . SER A 1 101 ? 3.473 -3.022 7.268 1.00 83.38 101 SER A CA 1
ATOM 817 C C . SER A 1 101 ? 4.319 -2.383 8.385 1.00 83.38 101 SER A C 1
ATOM 819 O O . SER A 1 101 ? 3.811 -1.705 9.289 1.00 83.38 101 SER A O 1
ATOM 821 N N . GLY A 1 102 ? 5.636 -2.603 8.360 1.00 78.69 102 GLY A N 1
ATOM 822 C CA . GLY A 1 102 ? 6.545 -2.197 9.438 1.00 78.69 102 GLY A CA 1
ATOM 823 C C . GLY A 1 102 ? 6.421 -3.111 10.665 1.00 78.69 102 GLY A C 1
ATOM 824 O O . GLY A 1 102 ? 6.729 -4.297 10.583 1.00 78.69 102 GLY A O 1
ATOM 825 N N . HIS A 1 103 ? 5.982 -2.572 11.809 1.00 77.50 103 HIS A N 1
ATOM 826 C CA . HIS A 1 103 ? 5.715 -3.376 13.018 1.00 77.50 103 HIS A CA 1
ATOM 827 C C . HIS A 1 103 ? 4.340 -4.052 12.999 1.00 77.50 103 HIS A C 1
ATOM 829 O O . HIS A 1 103 ? 4.071 -4.910 13.832 1.00 77.50 103 HIS A O 1
ATOM 835 N N . TYR A 1 104 ? 3.465 -3.652 12.076 1.00 80.50 104 TYR A N 1
ATOM 836 C CA . TYR A 1 104 ? 2.133 -4.218 11.947 1.00 80.50 104 TYR A CA 1
ATOM 837 C C . TYR A 1 104 ? 2.136 -5.350 10.923 1.00 80.50 104 TYR A C 1
ATOM 839 O O . TYR A 1 104 ? 2.602 -5.147 9.800 1.00 80.50 104 TYR A O 1
ATOM 847 N N . ARG A 1 105 ? 1.643 -6.528 11.318 1.00 88.44 105 ARG A N 1
ATOM 848 C CA . ARG A 1 105 ? 1.680 -7.749 10.503 1.00 88.44 105 ARG A CA 1
ATOM 849 C C . ARG A 1 105 ? 0.351 -8.489 10.595 1.00 88.44 105 ARG A C 1
ATOM 851 O O . ARG A 1 105 ? 0.146 -9.253 11.538 1.00 88.44 105 ARG A O 1
ATOM 858 N N . PRO A 1 106 ? -0.577 -8.229 9.667 1.00 91.38 106 PRO A N 1
ATOM 859 C CA . PRO A 1 106 ? -1.782 -9.024 9.553 1.00 91.38 106 PRO A CA 1
ATOM 860 C C . PRO A 1 106 ? -1.471 -10.496 9.288 1.00 91.38 106 PRO A C 1
ATOM 862 O O . 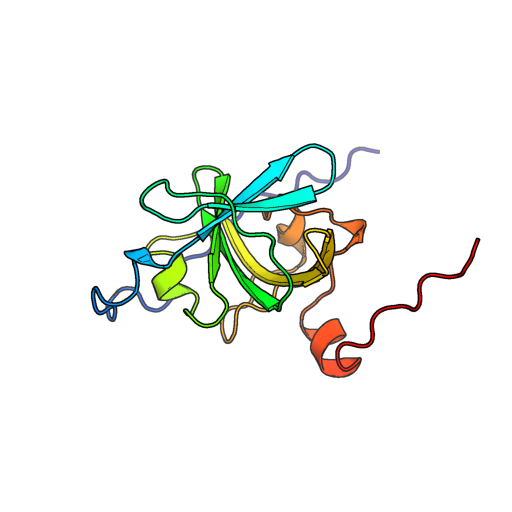PRO A 1 106 ? -0.533 -10.805 8.557 1.00 91.38 106 PRO A O 1
ATOM 865 N N . ASP A 1 107 ? -2.272 -11.394 9.855 1.00 92.50 107 ASP A N 1
ATOM 866 C CA . ASP A 1 107 ? -2.265 -12.817 9.496 1.00 92.50 107 ASP A CA 1
ATOM 867 C C . ASP A 1 107 ? -2.251 -13.039 7.958 1.00 92.50 107 ASP A C 1
ATOM 869 O O . ASP A 1 107 ? -3.076 -12.433 7.254 1.00 92.50 107 ASP A O 1
ATOM 873 N N . PRO A 1 108 ? -1.314 -13.844 7.416 1.00 93.12 108 PRO A N 1
ATOM 874 C CA . PRO A 1 108 ? -1.285 -14.220 6.004 1.00 93.12 108 PRO A CA 1
ATOM 875 C C . PRO A 1 108 ? -2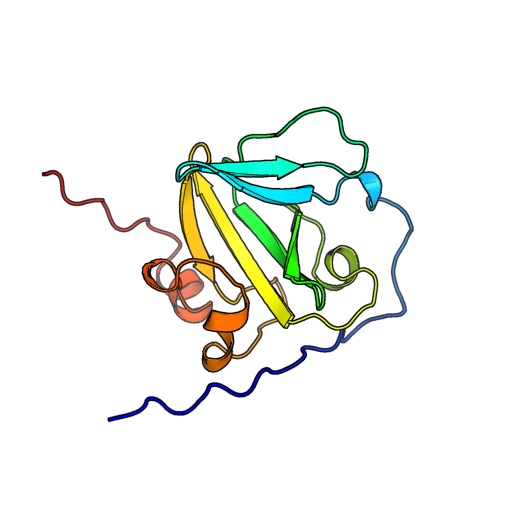.577 -14.861 5.490 1.00 93.12 108 PRO A C 1
ATOM 877 O O . PRO A 1 108 ? -2.920 -14.639 4.332 1.00 93.12 108 PRO A O 1
ATOM 880 N N . ASP A 1 109 ? -3.325 -15.586 6.323 1.00 93.75 109 ASP A N 1
ATOM 881 C CA . ASP A 1 109 ? -4.549 -16.277 5.889 1.00 93.75 109 ASP A CA 1
ATOM 882 C C . ASP A 1 109 ? -5.644 -15.294 5.454 1.00 93.75 109 ASP A C 1
ATOM 884 O O . ASP A 1 109 ? -6.488 -15.600 4.613 1.00 93.75 109 ASP A O 1
ATOM 888 N N . HIS A 1 110 ? -5.589 -14.063 5.963 1.00 94.75 110 HIS A N 1
ATOM 889 C CA . HIS A 1 110 ? -6.496 -12.983 5.593 1.00 94.75 110 HIS A CA 1
ATOM 890 C C . HIS A 1 110 ? -5.996 -12.158 4.393 1.00 94.75 110 HIS A C 1
ATOM 892 O O . HIS A 1 110 ? -6.684 -11.235 3.968 1.00 94.75 110 HIS A O 1
ATOM 898 N N . ALA A 1 111 ? -4.840 -12.474 3.797 1.00 95.00 111 ALA A N 1
ATOM 899 C CA . ALA A 1 111 ? -4.274 -11.743 2.657 1.00 95.00 111 ALA A CA 1
ATOM 900 C C . ALA A 1 111 ? -5.249 -11.490 1.485 1.00 95.00 111 ALA A C 1
ATOM 902 O O . ALA A 1 111 ? -5.225 -10.372 0.957 1.00 95.00 111 ALA A O 1
ATOM 903 N N . PRO A 1 112 ? -6.166 -12.409 1.103 1.00 95.44 112 PRO A N 1
ATOM 904 C CA . PRO A 1 112 ? -7.107 -12.164 0.005 1.00 95.44 112 PRO A CA 1
ATOM 905 C C . PRO A 1 112 ? -7.910 -10.859 0.132 1.00 95.44 112 PRO A C 1
ATOM 907 O O . PRO A 1 112 ? -8.242 -10.227 -0.872 1.00 95.44 112 PRO A O 1
ATOM 910 N N . GLN A 1 113 ? -8.167 -10.388 1.355 1.00 95.19 113 GLN A N 1
ATOM 911 C CA . GLN A 1 113 ? -8.932 -9.163 1.588 1.00 95.19 113 GLN A CA 1
ATOM 912 C C . GLN A 1 113 ? -8.158 -7.868 1.289 1.00 95.19 113 GLN A C 1
ATOM 914 O O . GLN A 1 113 ? -8.749 -6.788 1.278 1.00 95.19 113 GLN A O 1
ATOM 919 N N . ALA A 1 114 ? -6.850 -7.947 1.020 1.00 94.88 114 ALA A N 1
ATOM 920 C CA . ALA A 1 114 ? -6.060 -6.814 0.539 1.00 94.88 114 ALA A CA 1
ATOM 921 C C . ALA A 1 114 ? -6.506 -6.338 -0.855 1.00 94.88 114 ALA A C 1
ATOM 923 O O . ALA A 1 114 ? -6.257 -5.187 -1.216 1.00 94.88 114 ALA A O 1
ATOM 924 N N . GLY A 1 115 ? -7.163 -7.206 -1.638 1.00 93.88 115 GLY A N 1
ATOM 925 C CA . GLY A 1 115 ? -7.585 -6.896 -3.005 1.00 93.88 115 GLY A CA 1
ATOM 926 C C . GLY A 1 115 ? -6.423 -6.791 -4.000 1.00 93.88 115 GLY A C 1
ATOM 927 O O . GLY A 1 115 ? -6.573 -6.164 -5.047 1.00 93.88 115 GLY A O 1
ATOM 928 N N . LEU A 1 116 ? -5.264 -7.370 -3.666 1.00 95.31 116 LEU A N 1
ATOM 929 C CA . LEU A 1 116 ? -4.095 -7.468 -4.540 1.00 95.31 116 LEU A CA 1
ATOM 930 C C . LEU A 1 116 ? -3.954 -8.906 -5.083 1.00 95.31 116 LEU A C 1
ATOM 932 O O . LEU A 1 116 ? -4.387 -9.850 -4.421 1.00 95.31 116 LEU A O 1
ATOM 936 N N . PRO A 1 117 ? -3.346 -9.108 -6.268 1.00 95.31 117 PRO A N 1
ATOM 937 C CA . PRO A 1 117 ? -3.175 -10.433 -6.862 1.00 95.31 117 PRO A CA 1
ATOM 938 C C . PRO A 1 117 ? -2.420 -11.402 -5.942 1.00 95.31 117 PRO A C 1
ATOM 940 O O . PRO A 1 117 ? -1.237 -11.207 -5.658 1.00 95.31 117 PRO A O 1
ATOM 943 N N . MET A 1 118 ? -3.081 -12.480 -5.512 1.00 95.06 118 MET A N 1
ATOM 944 C CA . MET A 1 118 ? -2.494 -13.467 -4.592 1.00 95.06 118 MET A CA 1
ATOM 945 C C . MET A 1 118 ? -1.292 -14.214 -5.181 1.00 95.06 118 MET A C 1
ATOM 947 O O . MET A 1 118 ? -0.399 -14.598 -4.437 1.00 95.06 118 MET A O 1
ATOM 951 N N . ALA A 1 119 ? -1.202 -14.341 -6.509 1.00 95.12 119 ALA A N 1
ATOM 952 C CA . ALA A 1 119 ? -0.029 -14.911 -7.179 1.00 95.12 119 ALA A CA 1
ATOM 953 C C . ALA A 1 119 ? 1.272 -14.120 -6.918 1.00 95.12 119 ALA A C 1
ATOM 955 O O . ALA A 1 119 ? 2.367 -14.638 -7.116 1.00 95.12 119 ALA A O 1
ATOM 956 N N . LEU A 1 120 ? 1.154 -12.863 -6.477 1.00 95.06 120 LEU A N 1
ATOM 957 C CA . LEU A 1 120 ? 2.273 -11.974 -6.157 1.00 95.06 120 LEU A CA 1
ATOM 958 C C . LEU A 1 120 ? 2.475 -11.797 -4.644 1.00 95.06 120 LEU A C 1
ATOM 960 O O . LEU A 1 120 ? 3.358 -11.036 -4.233 1.00 95.06 120 LEU A O 1
ATOM 964 N N . PHE A 1 121 ? 1.658 -12.463 -3.823 1.00 95.62 121 PHE A N 1
ATOM 965 C CA . PHE A 1 121 ? 1.761 -12.399 -2.373 1.00 95.62 121 PHE A CA 1
ATOM 966 C C . PHE A 1 121 ? 2.966 -13.199 -1.878 1.00 95.62 121 PHE A C 1
ATOM 968 O O . PHE A 1 121 ? 3.235 -14.310 -2.334 1.00 95.62 121 PHE A O 1
ATOM 975 N N . ARG A 1 122 ? 3.688 -12.628 -0.917 1.00 93.06 122 ARG A N 1
ATOM 976 C CA . ARG A 1 122 ? 4.782 -13.270 -0.186 1.00 93.06 122 ARG A CA 1
ATOM 977 C C . ARG A 1 122 ? 4.604 -12.967 1.290 1.00 93.06 122 ARG A C 1
ATOM 979 O O . ARG A 1 122 ? 4.272 -11.836 1.640 1.00 93.06 122 ARG A O 1
ATOM 986 N N . THR A 1 123 ? 4.854 -13.930 2.167 1.00 90.50 123 THR A N 1
ATOM 987 C CA . THR A 1 123 ? 4.827 -13.625 3.601 1.00 90.50 123 THR A CA 1
ATOM 988 C C . THR A 1 123 ? 5.984 -12.687 3.959 1.00 90.50 123 THR A C 1
ATOM 990 O O . THR A 1 123 ? 7.017 -12.654 3.284 1.00 90.50 123 THR A O 1
ATOM 993 N N . TRP A 1 124 ? 5.834 -11.899 5.022 1.00 83.06 124 TRP A N 1
ATOM 994 C CA . TRP A 1 124 ? 6.919 -11.056 5.527 1.00 83.06 124 TRP A CA 1
ATOM 995 C C . TRP A 1 124 ? 8.182 -11.877 5.831 1.00 83.06 124 TRP A C 1
ATOM 997 O O . TRP A 1 124 ? 9.288 -11.435 5.517 1.00 83.06 124 TRP A O 1
ATOM 1007 N N . ASP A 1 125 ? 8.020 -13.091 6.367 1.00 81.50 125 ASP A N 1
ATOM 1008 C CA . ASP A 1 125 ? 9.134 -14.004 6.628 1.00 81.50 125 ASP A CA 1
ATOM 1009 C C . ASP A 1 125 ? 9.871 -14.391 5.340 1.00 81.50 125 ASP A C 1
ATOM 1011 O O . ASP A 1 125 ? 11.103 -14.397 5.324 1.00 81.50 125 ASP A O 1
ATOM 1015 N N . ASP A 1 126 ? 9.152 -14.634 4.240 1.00 81.12 126 ASP A N 1
ATOM 1016 C CA . ASP A 1 126 ? 9.770 -14.903 2.937 1.00 81.12 126 ASP A CA 1
ATOM 1017 C C . ASP A 1 126 ? 10.561 -13.702 2.417 1.00 81.12 126 ASP A C 1
ATOM 1019 O O . ASP A 1 126 ? 11.674 -13.866 1.910 1.00 81.12 126 ASP A O 1
ATOM 1023 N N . VAL A 1 127 ? 10.007 -12.493 2.549 1.00 78.00 127 VAL A N 1
ATOM 1024 C CA . VAL A 1 127 ? 10.657 -11.258 2.084 1.00 78.00 127 VAL A CA 1
ATOM 1025 C C . VAL A 1 127 ? 11.940 -10.982 2.873 1.00 78.00 127 VAL A C 1
ATOM 1027 O O . VAL A 1 127 ? 12.968 -10.664 2.272 1.00 78.00 127 VAL A O 1
ATOM 1030 N N . VAL A 1 128 ? 11.911 -11.148 4.200 1.00 74.31 128 VAL A N 1
ATOM 1031 C CA . VAL A 1 128 ? 13.072 -10.904 5.070 1.00 74.31 128 VAL A CA 1
ATOM 1032 C C . VAL A 1 128 ? 14.136 -11.985 4.932 1.00 74.31 128 VAL A C 1
ATOM 1034 O O . VAL A 1 128 ? 15.314 -11.655 4.819 1.00 74.31 128 VAL A O 1
ATOM 1037 N N . ARG A 1 129 ? 13.755 -13.268 4.891 1.00 66.94 129 ARG A N 1
ATOM 1038 C CA . ARG A 1 129 ? 14.723 -14.373 4.778 1.00 66.94 129 ARG A CA 1
ATOM 1039 C C . ARG A 1 129 ? 15.391 -14.439 3.408 1.00 66.94 129 ARG A C 1
ATOM 1041 O O . ARG A 1 129 ? 16.559 -14.802 3.329 1.00 66.94 129 ARG A O 1
ATOM 1048 N N . ARG A 1 130 ? 14.671 -14.114 2.328 1.00 61.12 130 ARG A N 1
ATOM 1049 C CA . ARG A 1 130 ? 15.185 -14.230 0.948 1.00 61.12 130 ARG A CA 1
ATOM 1050 C C . ARG A 1 130 ? 15.737 -12.924 0.381 1.00 61.12 130 ARG A C 1
ATOM 1052 O O . ARG A 1 130 ? 16.119 -12.905 -0.787 1.00 61.12 130 ARG A O 1
ATOM 1059 N N . GLY A 1 131 ? 15.769 -11.853 1.180 1.00 52.50 131 GLY A N 1
ATOM 1060 C CA . GLY A 1 131 ? 16.390 -10.581 0.821 1.00 52.50 131 GLY A CA 1
ATOM 1061 C C . GLY A 1 131 ? 15.951 -10.076 -0.549 1.00 52.50 131 GLY A C 1
ATOM 1062 O O . GLY A 1 131 ? 16.786 -9.954 -1.434 1.00 52.50 131 GLY A O 1
ATOM 1063 N N . SER A 1 132 ? 14.648 -9.844 -0.744 1.00 54.88 132 SER A N 1
ATOM 1064 C CA . SER A 1 132 ? 14.077 -9.094 -1.879 1.00 54.88 132 SER A CA 1
ATOM 1065 C C . SER A 1 132 ? 14.740 -9.308 -3.250 1.00 54.88 132 SER A C 1
ATOM 1067 O O . SER A 1 132 ? 14.890 -8.351 -4.007 1.00 54.88 132 SER A O 1
ATOM 1069 N N . ARG A 1 133 ? 15.143 -10.532 -3.614 1.00 41.09 133 ARG A N 1
ATOM 1070 C CA . ARG A 1 133 ? 15.544 -10.806 -4.996 1.00 41.09 133 ARG A CA 1
ATOM 1071 C C . ARG A 1 133 ? 14.264 -11.060 -5.797 1.00 41.09 133 ARG A C 1
ATOM 1073 O O . ARG A 1 133 ? 13.504 -11.971 -5.434 1.00 41.09 133 ARG A O 1
ATOM 1080 N N . PRO A 1 134 ? 13.956 -10.261 -6.837 1.00 45.03 134 PRO A N 1
ATOM 1081 C CA . PRO A 1 134 ? 12.894 -10.634 -7.757 1.00 45.03 134 PRO A CA 1
ATOM 1082 C C . PRO A 1 134 ? 13.211 -12.038 -8.278 1.00 45.03 134 PRO A C 1
ATOM 1084 O O . PRO A 1 134 ? 14.371 -12.357 -8.547 1.00 45.03 134 PRO A O 1
ATOM 1087 N N . ALA A 1 135 ? 12.191 -12.893 -8.374 1.00 43.12 135 ALA A N 1
ATOM 1088 C CA . ALA A 1 135 ? 12.350 -14.089 -9.185 1.00 43.12 135 ALA A CA 1
ATOM 1089 C C . ALA A 1 135 ? 12.676 -13.568 -10.587 1.00 43.12 135 ALA A C 1
ATOM 1091 O O . ALA A 1 135 ? 11.913 -12.753 -11.115 1.00 43.12 135 ALA A O 1
ATOM 1092 N N . ALA A 1 136 ? 13.841 -13.933 -11.126 1.00 37.66 136 ALA A N 1
ATOM 1093 C CA . ALA A 1 136 ? 14.142 -13.650 -12.517 1.00 37.66 136 ALA A CA 1
ATOM 1094 C C . ALA A 1 136 ? 12.963 -14.200 -13.322 1.00 37.66 136 ALA A C 1
ATOM 1096 O O . ALA A 1 136 ? 12.632 -15.380 -13.196 1.00 37.66 136 ALA A O 1
ATOM 1097 N N . GLN A 1 137 ? 12.269 -13.329 -14.055 1.00 41.34 137 GLN A N 1
ATOM 1098 C CA . GLN A 1 137 ? 11.326 -13.797 -15.060 1.00 41.34 137 GLN A CA 1
ATOM 1099 C C . GLN A 1 137 ? 12.129 -14.718 -15.971 1.00 41.34 137 GLN A C 1
ATOM 1101 O O . GLN A 1 137 ? 13.144 -14.287 -16.523 1.00 41.34 137 GLN A O 1
ATOM 1106 N N . ALA A 1 138 ? 11.728 -15.985 -16.049 1.00 33.25 138 ALA A N 1
ATOM 1107 C CA . ALA A 1 138 ? 12.239 -16.860 -17.084 1.00 33.25 138 ALA A CA 1
ATOM 1108 C C . ALA A 1 138 ? 11.978 -16.158 -18.430 1.00 33.25 138 ALA A C 1
ATOM 1110 O O . ALA A 1 138 ? 10.863 -15.657 -18.625 1.00 33.25 138 ALA A O 1
ATOM 1111 N N . PRO A 1 139 ? 12.988 -16.025 -19.307 1.00 39.19 139 PRO A N 1
ATOM 1112 C CA . PRO A 1 139 ? 12.737 -15.555 -20.660 1.00 39.19 139 PRO A CA 1
ATOM 1113 C C . PRO A 1 139 ? 11.777 -16.532 -21.369 1.00 39.19 139 PRO A C 1
ATOM 1115 O O . PRO A 1 139 ? 11.694 -17.691 -20.948 1.00 39.19 139 PRO A O 1
ATOM 1118 N N . PRO A 1 140 ? 11.024 -16.051 -22.376 1.00 52.91 140 PRO A N 1
ATOM 1119 C CA . PRO A 1 140 ? 10.092 -16.874 -23.147 1.00 52.91 140 PRO A CA 1
ATOM 1120 C C . PRO A 1 140 ? 10.771 -18.072 -23.818 1.00 52.91 140 PRO A C 1
ATOM 1122 O O . PRO A 1 140 ? 11.971 -17.958 -24.165 1.00 52.91 140 PRO A O 1
#

Secondary structure (DSSP, 8-state):
-PPP------B--S-TT---STTGGGPEEEEEETTEEEEEETT---EE---SEEEEEE-TTS-EEEESS--HHHHTTTS-BSEEEEEEEETTEEEEEES-BTTB---GGGGGGG-S-GGGEE-HHHHHHTTTPPPPPPP-

pLDDT: mean 81.29, std 17.4, range [33.25, 96.31]